Protein AF-A0A143Y8B1-F1 (afdb_monomer_lite)

Structure (mmCIF, N/CA/C/O backbone):
data_AF-A0A143Y8B1-F1
#
_entry.id   AF-A0A143Y8B1-F1
#
loop_
_atom_site.group_PDB
_atom_site.id
_atom_site.type_symbol
_atom_site.label_atom_id
_atom_site.label_alt_id
_atom_site.label_comp_id
_atom_site.label_asym_id
_atom_site.label_entity_id
_atom_site.label_seq_id
_atom_site.pdbx_PDB_ins_code
_atom_site.Cartn_x
_atom_site.Cartn_y
_atom_site.Cartn_z
_atom_site.occupancy
_atom_site.B_iso_or_equiv
_atom_site.auth_seq_id
_atom_site.auth_comp_id
_atom_site.auth_asym_id
_atom_site.auth_atom_id
_atom_site.pdbx_PDB_model_num
ATOM 1 N N . MET A 1 1 ? -22.489 -1.132 32.133 1.00 57.50 1 MET A N 1
ATOM 2 C CA . MET A 1 1 ? -23.820 -0.578 31.832 1.00 57.50 1 MET A CA 1
ATOM 3 C C . MET A 1 1 ? -24.752 -1.753 31.667 1.00 57.50 1 MET A C 1
ATOM 5 O O . MET A 1 1 ? -24.524 -2.558 30.771 1.00 57.50 1 MET A O 1
ATOM 9 N N . ASP A 1 2 ? -25.686 -1.907 32.596 1.00 69.88 2 ASP A N 1
ATOM 10 C CA . ASP A 1 2 ? -26.691 -2.964 32.555 1.00 69.88 2 ASP A CA 1
ATOM 11 C C . ASP A 1 2 ? -27.881 -2.497 31.698 1.00 69.88 2 ASP A C 1
ATOM 13 O O . ASP A 1 2 ? -28.248 -1.325 31.741 1.00 69.88 2 ASP A O 1
ATOM 17 N N . CYS A 1 3 ? -28.417 -3.377 30.854 1.00 75.38 3 CYS A N 1
ATOM 18 C CA . CYS A 1 3 ? -29.534 -3.096 29.941 1.00 75.38 3 CYS A CA 1
ATOM 19 C C . CYS A 1 3 ? -30.791 -3.895 30.310 1.00 75.38 3 CYS A C 1
ATOM 21 O O . CYS A 1 3 ? -31.647 -4.085 29.446 1.00 75.38 3 CYS A O 1
ATOM 23 N N . SER A 1 4 ? -30.876 -4.407 31.538 1.00 76.12 4 SER A N 1
ATOM 24 C CA . SER A 1 4 ? -31.992 -5.240 32.001 1.00 76.12 4 SER A CA 1
ATOM 25 C C . SER A 1 4 ? -33.338 -4.497 31.974 1.00 76.12 4 SER A C 1
ATOM 27 O O . SER A 1 4 ? -34.287 -5.038 31.428 1.00 76.12 4 SER A O 1
ATOM 29 N N . ASP A 1 5 ? -33.386 -3.218 32.373 1.00 77.81 5 ASP A N 1
ATOM 30 C CA . ASP A 1 5 ? -34.640 -2.437 32.459 1.00 77.81 5 ASP A CA 1
ATOM 31 C C . ASP A 1 5 ? -34.738 -1.295 31.426 1.00 77.81 5 ASP A C 1
ATOM 33 O O . ASP A 1 5 ? -35.352 -0.253 31.662 1.00 77.81 5 ASP A O 1
ATOM 37 N N . CYS A 1 6 ? -34.079 -1.430 30.269 1.00 79.00 6 CYS A N 1
ATOM 38 C CA . CYS A 1 6 ? -34.076 -0.369 29.259 1.00 79.00 6 CYS A CA 1
ATOM 39 C C . CYS A 1 6 ? -35.302 -0.474 28.324 1.00 79.00 6 CYS A C 1
ATOM 41 O O . CYS A 1 6 ? -35.371 -1.423 27.541 1.00 79.00 6 CYS A O 1
ATOM 43 N N . PRO A 1 7 ? -36.212 0.522 28.278 1.00 84.88 7 PRO A N 1
ATOM 44 C CA . PRO A 1 7 ? -37.400 0.485 27.410 1.00 84.88 7 PRO A CA 1
ATOM 45 C C . PRO A 1 7 ? -37.069 0.545 25.907 1.00 84.88 7 PRO A C 1
ATOM 47 O O . PRO A 1 7 ? -37.902 0.233 25.066 1.00 84.88 7 PRO A O 1
ATOM 50 N N . LEU A 1 8 ? -35.838 0.924 25.551 1.00 84.81 8 LEU A N 1
ATOM 51 C CA . LEU A 1 8 ? -35.336 0.972 24.172 1.00 84.81 8 LEU A CA 1
ATOM 52 C C . LEU A 1 8 ? -34.555 -0.296 23.777 1.00 84.81 8 LEU A C 1
ATOM 54 O O . LEU A 1 8 ? -33.908 -0.326 22.726 1.00 84.81 8 LEU A O 1
ATOM 58 N N . ARG A 1 9 ? -34.582 -1.355 24.603 1.00 78.19 9 ARG A N 1
ATOM 59 C CA . ARG A 1 9 ? -33.795 -2.579 24.382 1.00 78.19 9 ARG A CA 1
ATOM 60 C C . ARG A 1 9 ? -34.121 -3.256 23.051 1.00 78.19 9 ARG A C 1
ATOM 62 O O . ARG A 1 9 ? -33.185 -3.665 22.362 1.00 78.19 9 ARG A O 1
ATOM 69 N N . GLU A 1 10 ? -35.397 -3.298 22.661 1.00 81.06 10 GLU A N 1
ATOM 70 C CA . GLU A 1 10 ? -35.846 -3.894 21.392 1.00 81.06 10 GLU A CA 1
ATOM 71 C C . GLU A 1 10 ? -35.248 -3.200 20.157 1.00 81.06 10 GLU A C 1
ATOM 73 O O . GLU A 1 10 ? -34.945 -3.852 19.158 1.00 81.06 10 GLU A O 1
ATOM 78 N N . GLN A 1 11 ? -35.011 -1.885 20.232 1.00 83.56 11 GLN A N 1
ATOM 79 C CA . GLN A 1 11 ? -34.405 -1.105 19.145 1.00 83.56 11 GLN A CA 1
ATOM 80 C C . GLN A 1 11 ? -32.869 -1.156 19.175 1.00 83.56 11 GLN A C 1
ATOM 82 O O . GLN A 1 11 ? -32.213 -1.055 18.139 1.00 83.56 11 GLN A O 1
ATOM 87 N N . CYS A 1 12 ? -32.282 -1.315 20.364 1.00 79.50 12 CYS A N 1
ATOM 88 C CA . CYS A 1 12 ? -30.840 -1.243 20.583 1.00 79.50 12 CYS A CA 1
ATOM 89 C C . CYS A 1 12 ? -30.121 -2.583 20.332 1.00 79.50 12 CYS A C 1
ATOM 91 O O . CYS A 1 12 ? -29.010 -2.606 19.792 1.00 79.50 12 CYS A O 1
ATOM 93 N N . THR A 1 13 ? -30.722 -3.724 20.705 1.00 78.00 13 THR A N 1
ATOM 94 C CA . THR A 1 13 ? -30.064 -5.038 20.586 1.00 78.00 13 THR A CA 1
ATOM 95 C C . THR A 1 13 ? -31.029 -6.169 20.229 1.00 78.00 13 THR A C 1
ATOM 97 O O . THR A 1 13 ? -32.133 -6.243 20.744 1.00 78.00 13 THR A O 1
ATOM 100 N N . LYS A 1 14 ? -30.565 -7.125 19.414 1.00 82.25 14 LYS A N 1
ATOM 101 C CA . LYS A 1 14 ? -31.292 -8.374 19.098 1.00 82.25 14 LYS A CA 1
ATOM 102 C C . LYS A 1 14 ? -30.956 -9.538 20.049 1.00 82.25 14 LYS A C 1
ATOM 104 O O . LYS A 1 14 ? -31.259 -10.687 19.744 1.00 82.25 14 LYS A O 1
ATOM 109 N N . ALA A 1 15 ? -30.203 -9.285 21.122 1.00 77.38 15 ALA A N 1
ATOM 110 C CA . ALA A 1 15 ? -29.712 -10.334 22.015 1.00 77.38 15 ALA A CA 1
ATOM 111 C C . ALA A 1 15 ? -30.788 -10.727 23.035 1.00 77.38 15 ALA A C 1
ATOM 113 O O . ALA A 1 15 ? -31.523 -9.864 23.513 1.00 77.38 15 ALA A O 1
ATOM 114 N N . LYS A 1 16 ? -30.846 -12.019 23.393 1.00 75.31 16 LYS A N 1
ATOM 115 C CA . LYS A 1 16 ? -31.767 -12.520 24.425 1.00 75.31 16 LYS A CA 1
ATOM 116 C C . LYS A 1 16 ? -31.593 -11.744 25.736 1.00 75.31 16 LYS A C 1
ATOM 118 O O . LYS A 1 16 ? -30.492 -11.289 26.059 1.00 75.31 16 LYS A O 1
ATOM 123 N N . GLU A 1 17 ? -32.686 -11.591 26.468 1.00 72.69 17 GLU A N 1
ATOM 124 C CA . GLU A 1 17 ? -32.711 -10.984 27.798 1.00 72.69 17 GLU A CA 1
ATOM 125 C C . GLU A 1 17 ? -31.687 -11.668 28.726 1.00 72.69 17 GLU A C 1
ATOM 127 O O . GLU A 1 17 ? -31.454 -12.872 28.619 1.00 72.69 17 GLU A O 1
ATOM 132 N N . GLY A 1 18 ? -30.965 -10.881 29.530 1.00 72.69 18 GLY A N 1
ATOM 133 C CA . GLY A 1 18 ? -29.830 -11.352 30.341 1.00 72.69 18 GLY A CA 1
ATOM 134 C C . GLY A 1 18 ? -28.461 -11.385 29.636 1.00 72.69 18 GLY A C 1
ATOM 135 O O . GLY A 1 18 ? -27.434 -11.391 30.309 1.00 72.69 18 GLY A O 1
ATOM 136 N N . ASN A 1 19 ? -28.398 -11.321 28.298 1.00 74.75 19 ASN A N 1
ATOM 137 C CA . ASN A 1 19 ? -27.128 -11.211 27.566 1.00 74.75 19 ASN A CA 1
ATOM 138 C C . ASN A 1 19 ? -26.846 -9.764 27.149 1.00 74.75 19 ASN A C 1
ATOM 140 O O . ASN A 1 19 ? -27.332 -9.286 26.121 1.00 74.75 19 ASN A O 1
ATOM 144 N N . ASN A 1 20 ? -26.030 -9.066 27.939 1.00 78.62 20 ASN A N 1
ATOM 145 C CA . ASN A 1 20 ? -25.638 -7.686 27.661 1.00 78.62 20 ASN A CA 1
ATOM 146 C C . ASN A 1 20 ? -24.380 -7.633 26.778 1.00 78.62 20 ASN A C 1
ATOM 148 O O . ASN A 1 20 ? -23.373 -8.286 27.051 1.00 78.62 20 ASN A O 1
ATOM 152 N N . ARG A 1 21 ? -24.420 -6.829 25.707 1.00 73.62 21 ARG A N 1
ATOM 153 C CA . ARG A 1 21 ? -23.239 -6.566 24.871 1.00 73.62 21 ARG A CA 1
ATOM 154 C C . ARG A 1 21 ? -22.337 -5.554 25.569 1.00 73.62 21 ARG A C 1
ATOM 156 O O . ARG A 1 21 ? -22.734 -4.412 25.777 1.00 73.62 21 ARG A O 1
ATOM 163 N N . THR A 1 22 ? -21.103 -5.944 25.865 1.00 77.06 22 THR A N 1
ATOM 164 C CA . THR A 1 22 ? -20.114 -5.028 26.442 1.00 77.06 22 THR A CA 1
ATOM 165 C C . THR A 1 22 ? -19.339 -4.330 25.332 1.00 77.06 22 THR A C 1
ATOM 167 O O . THR A 1 22 ? -18.545 -4.955 24.630 1.00 77.06 22 THR A O 1
ATOM 170 N N . ILE A 1 23 ? -19.542 -3.022 25.183 1.00 79.44 23 ILE A N 1
ATOM 171 C CA . ILE A 1 23 ? -18.720 -2.185 24.305 1.00 79.44 23 ILE A CA 1
ATOM 172 C C . ILE A 1 23 ? -17.571 -1.627 25.140 1.00 79.44 23 ILE A C 1
ATOM 174 O O . ILE A 1 23 ? -17.786 -0.954 26.146 1.00 79.44 23 ILE A O 1
ATOM 178 N N . ARG A 1 24 ? -16.338 -1.920 24.729 1.00 82.12 24 ARG A N 1
ATOM 179 C CA . ARG A 1 24 ? -15.134 -1.348 25.337 1.00 82.12 24 ARG A CA 1
ATOM 180 C C . ARG A 1 24 ? -14.695 -0.156 24.500 1.00 82.12 24 ARG A C 1
ATOM 182 O O . ARG A 1 24 ? -14.431 -0.308 23.311 1.00 82.12 24 ARG A O 1
ATOM 189 N N . TYR A 1 25 ? -14.618 1.012 25.123 1.00 87.12 25 TYR A N 1
ATOM 190 C CA . TYR A 1 25 ? -14.196 2.248 24.476 1.00 87.12 25 TYR A CA 1
ATOM 191 C C . TYR A 1 25 ? -12.746 2.566 24.844 1.00 87.12 25 TYR A C 1
ATOM 193 O O . TYR A 1 25 ? -12.368 2.483 26.011 1.00 87.12 25 TYR A O 1
ATOM 201 N N . ASN A 1 26 ? -11.928 2.905 23.848 1.00 93.50 26 ASN A N 1
ATOM 202 C CA . ASN A 1 26 ? -10.558 3.360 24.062 1.00 93.50 26 ASN A CA 1
ATOM 203 C C . ASN A 1 26 ? -10.442 4.814 23.602 1.00 93.50 26 ASN A C 1
ATOM 205 O O . ASN A 1 26 ? -10.313 5.085 22.407 1.00 93.50 26 ASN A O 1
ATOM 209 N N . GLU A 1 27 ? -10.460 5.734 24.564 1.00 93.12 27 GLU A N 1
ATOM 210 C CA . GLU A 1 27 ? -10.375 7.181 24.332 1.00 93.12 27 GLU A CA 1
ATOM 211 C C . GLU A 1 27 ? -9.165 7.575 23.491 1.00 93.12 27 GLU A C 1
ATOM 213 O O . GLU A 1 27 ? -9.292 8.320 22.519 1.00 93.12 27 GLU A O 1
ATOM 218 N N . LYS A 1 28 ? -7.993 7.024 23.818 1.00 94.50 28 LYS A N 1
ATOM 219 C CA . LYS A 1 28 ? -6.743 7.336 23.121 1.00 94.50 28 LYS A CA 1
ATOM 220 C C . LYS A 1 28 ? -6.808 6.934 21.651 1.00 94.50 28 LYS A C 1
ATOM 222 O O . LYS A 1 28 ? -6.314 7.654 20.786 1.00 94.50 28 LYS A O 1
ATOM 227 N N . TRP A 1 29 ? -7.417 5.788 21.362 1.00 91.94 29 TRP A N 1
ATOM 228 C CA . TRP A 1 29 ? -7.539 5.304 19.991 1.00 91.94 29 TRP A CA 1
ATOM 229 C C . TRP A 1 29 ? -8.512 6.153 19.164 1.00 91.94 29 TRP A C 1
ATOM 231 O O . TRP A 1 29 ? -8.240 6.450 18.002 1.00 91.94 29 TRP A O 1
ATOM 241 N N . GLU A 1 30 ? -9.605 6.618 19.767 1.00 93.38 30 GLU A N 1
ATOM 242 C CA . GLU A 1 30 ? -10.541 7.523 19.093 1.00 93.38 30 GLU A CA 1
ATOM 243 C C . GLU A 1 30 ? -9.962 8.920 18.864 1.00 93.38 30 GLU A C 1
ATOM 245 O O . GLU A 1 30 ? -10.161 9.501 17.796 1.00 93.38 30 GLU A O 1
ATOM 250 N N . GLN A 1 31 ? -9.168 9.439 19.803 1.00 94.75 31 GLN A N 1
ATOM 251 C CA . GLN A 1 31 ? -8.409 10.675 19.589 1.00 94.75 31 GLN A CA 1
ATOM 252 C C . GLN A 1 31 ? -7.459 10.542 18.390 1.00 94.75 31 GLN A C 1
ATOM 254 O O . GLN A 1 31 ? -7.435 11.409 17.519 1.00 94.75 31 GLN A O 1
ATOM 259 N N . GLN A 1 32 ? -6.727 9.428 18.290 1.00 94.00 32 GLN A N 1
ATOM 260 C CA . GLN A 1 32 ? -5.833 9.165 17.158 1.00 94.00 32 GLN A CA 1
ATOM 261 C C . GLN A 1 32 ? -6.581 9.087 15.825 1.00 94.00 32 GLN A C 1
ATOM 263 O O . GLN A 1 32 ? -6.126 9.656 14.834 1.00 94.00 32 GLN A O 1
ATOM 268 N N . LYS A 1 33 ? -7.741 8.422 15.787 1.00 92.19 33 LYS A N 1
ATOM 269 C CA . LYS A 1 33 ? -8.575 8.371 14.580 1.00 92.19 33 LYS A CA 1
ATOM 270 C C . LYS A 1 33 ? -9.052 9.746 14.141 1.00 92.19 33 LYS A C 1
ATOM 272 O O . LYS A 1 33 ? -9.017 10.017 12.945 1.00 92.19 33 LYS A O 1
ATOM 277 N N . LYS A 1 34 ? -9.494 10.591 15.079 1.00 92.69 34 LYS A N 1
ATOM 278 C CA . LYS A 1 34 ? -9.918 11.966 14.776 1.00 92.69 34 LYS A CA 1
ATOM 279 C C . LYS A 1 34 ? -8.774 12.752 14.146 1.00 92.69 34 LYS A C 1
ATOM 281 O O . LYS A 1 34 ? -8.933 13.226 13.032 1.00 92.69 34 LYS A O 1
ATOM 286 N N . ILE A 1 35 ? -7.592 12.729 14.766 1.00 91.62 35 ILE A N 1
ATOM 287 C CA . ILE A 1 35 ? -6.389 13.387 14.231 1.00 91.62 35 ILE A CA 1
ATOM 288 C C . ILE A 1 35 ? -6.072 12.905 12.808 1.00 91.62 35 ILE A C 1
ATOM 290 O O . ILE A 1 35 ? -5.810 13.716 11.925 1.00 91.62 35 ILE A O 1
ATOM 294 N N . ILE A 1 36 ? -6.104 11.590 12.559 1.00 89.19 36 ILE A N 1
ATOM 295 C CA . ILE A 1 36 ? -5.842 11.034 11.221 1.00 89.19 36 ILE A CA 1
ATOM 296 C C . ILE A 1 36 ? -6.916 11.468 10.221 1.00 89.19 36 ILE A C 1
ATOM 298 O O . ILE A 1 36 ? -6.587 11.769 9.078 1.00 89.19 36 ILE A O 1
ATOM 302 N N . LYS A 1 37 ? -8.188 11.491 10.629 1.00 90.75 37 LYS A N 1
ATOM 303 C CA . LYS A 1 37 ? -9.306 11.909 9.779 1.00 90.75 37 LYS A CA 1
ATOM 304 C C . LYS A 1 37 ? -9.189 13.383 9.400 1.00 90.75 37 LYS A C 1
ATOM 306 O O . LYS A 1 37 ? -9.331 13.699 8.224 1.00 90.75 37 LYS A O 1
ATOM 311 N N . ASP A 1 38 ? -8.863 14.238 10.363 1.00 90.50 38 ASP A N 1
ATOM 312 C CA . ASP A 1 38 ? -8.647 15.668 10.145 1.00 90.50 38 ASP A CA 1
ATOM 313 C C . ASP A 1 38 ? -7.460 15.878 9.193 1.00 90.50 38 ASP A C 1
ATOM 315 O O . ASP A 1 38 ? -7.567 16.592 8.197 1.00 90.50 38 ASP A O 1
ATOM 319 N N . LEU A 1 39 ? -6.362 15.146 9.408 1.00 87.56 39 LEU A N 1
ATOM 320 C CA . LEU A 1 39 ? -5.192 15.182 8.533 1.00 87.56 39 LEU A CA 1
ATOM 321 C C . LEU A 1 39 ? -5.489 14.672 7.111 1.00 87.56 39 LEU A C 1
ATOM 323 O O . LEU A 1 39 ? -4.944 15.201 6.151 1.00 87.56 39 LEU A O 1
ATOM 327 N N . LEU A 1 40 ? -6.337 13.652 6.945 1.00 85.19 40 LEU A N 1
ATOM 328 C CA . LEU A 1 40 ? -6.755 13.167 5.621 1.00 85.19 40 LEU A CA 1
ATOM 329 C C . LEU A 1 40 ? -7.746 14.106 4.926 1.00 85.19 40 LEU A C 1
ATOM 331 O O . LEU A 1 40 ? -7.845 14.063 3.701 1.00 85.19 40 LEU A O 1
ATOM 335 N N . SER A 1 41 ? -8.498 14.892 5.698 1.00 84.81 41 SER A N 1
ATOM 336 C CA . SER A 1 41 ? -9.485 15.840 5.175 1.00 84.81 41 SER A CA 1
ATOM 337 C C . SER A 1 41 ? -8.856 17.111 4.603 1.00 84.81 41 SER A C 1
ATOM 339 O O . SER A 1 41 ? -9.463 17.760 3.758 1.00 84.81 41 SER A O 1
ATOM 341 N N . ASP A 1 42 ? -7.627 17.433 5.016 1.00 91.06 42 ASP A N 1
ATOM 342 C CA . ASP A 1 42 ? -6.829 18.500 4.420 1.00 91.06 42 ASP A CA 1
ATOM 343 C C . ASP A 1 42 ? -6.507 18.191 2.945 1.00 91.06 42 ASP A C 1
ATOM 345 O O . ASP A 1 42 ? -5.995 17.119 2.613 1.00 91.06 42 ASP A O 1
ATOM 349 N N . GLU A 1 43 ? -6.769 19.144 2.049 1.00 84.06 43 GLU A N 1
ATOM 350 C CA . GLU A 1 43 ? -6.690 18.967 0.592 1.00 84.06 43 GLU A CA 1
ATOM 351 C C . GLU A 1 43 ? -5.282 18.554 0.131 1.00 84.06 43 GLU A C 1
ATOM 353 O O . GLU A 1 43 ? -5.110 17.644 -0.689 1.00 84.06 43 GLU A O 1
ATOM 358 N N . LYS A 1 44 ? -4.244 19.166 0.716 1.00 83.38 44 LYS A N 1
ATOM 359 C CA . LYS A 1 44 ? -2.842 18.867 0.384 1.00 83.38 44 LYS A CA 1
ATOM 360 C C . LYS A 1 44 ? -2.465 17.455 0.812 1.00 83.38 44 LYS A C 1
ATOM 362 O O . LYS A 1 44 ? -1.852 16.701 0.047 1.00 83.38 44 LYS A O 1
ATOM 367 N N . THR A 1 45 ? -2.826 17.088 2.035 1.00 82.00 45 THR A N 1
ATOM 368 C CA . THR A 1 45 ? -2.457 15.797 2.614 1.00 82.00 45 THR A CA 1
ATOM 369 C C . THR A 1 45 ? -3.276 14.650 2.017 1.00 82.00 45 THR A C 1
ATOM 371 O O . THR A 1 45 ? -2.710 13.602 1.686 1.00 82.00 45 THR A O 1
ATOM 374 N N . GLY A 1 46 ? -4.566 14.874 1.763 1.00 83.94 46 GLY A N 1
ATOM 375 C CA . GLY A 1 46 ? -5.459 13.965 1.050 1.00 83.94 46 GLY A CA 1
ATOM 376 C C . GLY A 1 46 ? -4.988 13.678 -0.377 1.00 83.94 46 GLY A C 1
ATOM 377 O O . GLY A 1 46 ? -4.898 12.513 -0.769 1.00 83.94 46 GLY A O 1
ATOM 378 N N . ALA A 1 47 ? -4.567 14.700 -1.132 1.00 84.62 47 ALA A N 1
ATOM 379 C CA . ALA A 1 47 ? -4.014 14.513 -2.477 1.00 84.62 47 ALA A CA 1
ATOM 380 C C . ALA A 1 47 ? -2.718 13.681 -2.470 1.00 84.62 47 ALA A C 1
ATOM 382 O O . ALA A 1 47 ? -2.520 12.800 -3.313 1.00 84.62 47 ALA A O 1
ATOM 383 N N . ILE A 1 48 ? -1.828 13.915 -1.499 1.00 83.31 48 ILE A N 1
ATOM 384 C CA . ILE A 1 48 ? -0.607 13.114 -1.327 1.00 83.31 48 ILE A CA 1
ATOM 385 C C . ILE A 1 48 ? -0.949 11.662 -0.976 1.00 83.31 48 ILE A C 1
ATOM 387 O O . ILE A 1 48 ? -0.306 10.743 -1.489 1.00 83.31 48 ILE A O 1
ATOM 391 N N . TYR A 1 49 ? -1.931 11.450 -0.101 1.00 80.69 49 TYR A N 1
ATOM 392 C CA . TYR A 1 49 ? -2.388 10.121 0.287 1.00 80.69 49 TYR A CA 1
ATOM 393 C C . TYR A 1 49 ? -3.018 9.371 -0.896 1.00 80.69 49 TYR A C 1
ATOM 395 O O . TYR A 1 49 ? -2.651 8.225 -1.152 1.00 80.69 49 TYR A O 1
ATOM 403 N N . GLY A 1 50 ? -3.855 10.041 -1.693 1.00 82.62 50 GLY A N 1
ATOM 404 C CA . GLY A 1 50 ? -4.435 9.488 -2.919 1.00 82.62 50 GLY A CA 1
ATOM 405 C C . GLY A 1 50 ? -3.374 9.023 -3.920 1.00 82.62 50 GLY A C 1
ATOM 406 O O . GLY A 1 50 ? -3.448 7.901 -4.415 1.00 82.62 50 GLY A O 1
ATOM 407 N N . LYS A 1 51 ? -2.319 9.822 -4.139 1.00 81.44 51 LYS A N 1
ATOM 408 C CA . LYS A 1 51 ? -1.180 9.418 -4.987 1.00 81.44 51 LYS A CA 1
ATOM 409 C C . LYS A 1 51 ? -0.464 8.174 -4.450 1.00 81.44 51 LYS A C 1
ATOM 411 O O . LYS A 1 51 ? -0.162 7.264 -5.212 1.00 81.44 51 LYS A O 1
ATOM 416 N N . ARG A 1 52 ? -0.243 8.073 -3.130 1.00 77.94 52 ARG A N 1
ATOM 417 C CA . ARG A 1 52 ? 0.378 6.874 -2.519 1.00 77.94 52 ARG A CA 1
ATOM 418 C C . ARG A 1 52 ? -0.442 5.613 -2.767 1.00 77.94 52 ARG A C 1
ATOM 420 O O . ARG A 1 52 ? 0.146 4.560 -2.998 1.00 77.94 52 ARG A O 1
ATOM 427 N N . LYS A 1 53 ? -1.768 5.728 -2.724 1.00 77.44 53 LYS A N 1
ATOM 428 C CA . LYS A 1 53 ? -2.679 4.608 -2.965 1.00 77.44 53 LYS A CA 1
ATOM 429 C C . LYS A 1 53 ? -2.501 4.012 -4.363 1.00 77.44 53 LYS A C 1
ATOM 431 O O . LYS A 1 53 ? -2.604 2.808 -4.544 1.00 77.44 53 LYS A O 1
ATOM 436 N N . ILE A 1 54 ? -2.198 4.861 -5.342 1.00 77.94 54 ILE A N 1
ATOM 437 C CA . ILE A 1 54 ? -2.009 4.461 -6.738 1.00 77.94 54 ILE A CA 1
ATOM 438 C C . ILE A 1 54 ? -0.573 3.980 -6.983 1.00 77.94 54 ILE A C 1
ATOM 440 O O . ILE A 1 54 ? -0.371 2.982 -7.665 1.00 77.94 54 ILE A O 1
ATOM 444 N N . ASP A 1 55 ? 0.426 4.648 -6.407 1.00 75.69 55 ASP A N 1
ATOM 445 C CA . ASP A 1 55 ? 1.827 4.370 -6.741 1.00 75.69 55 ASP A CA 1
ATOM 446 C C . ASP A 1 55 ? 2.454 3.287 -5.853 1.00 75.69 55 ASP A C 1
ATOM 448 O O . ASP A 1 55 ? 3.167 2.399 -6.320 1.00 75.69 55 ASP A O 1
ATOM 452 N N . VAL A 1 56 ? 2.234 3.384 -4.541 1.00 78.12 56 VAL A N 1
ATOM 453 C CA . VAL A 1 56 ? 2.976 2.617 -3.533 1.00 78.12 56 VAL A CA 1
ATOM 454 C C . VAL A 1 56 ? 2.285 1.287 -3.255 1.00 78.12 56 VAL A C 1
ATOM 456 O O . VAL A 1 56 ? 2.934 0.242 -3.282 1.00 78.12 56 VAL A O 1
ATOM 459 N N . GLU A 1 57 ? 0.973 1.302 -3.013 1.00 78.50 57 GLU A N 1
ATOM 460 C CA . GLU A 1 57 ? 0.235 0.091 -2.628 1.00 78.50 57 GLU A CA 1
ATOM 461 C C . GLU A 1 57 ? 0.314 -1.031 -3.677 1.00 78.50 57 GLU A C 1
ATOM 463 O O . GLU A 1 57 ? 0.614 -2.164 -3.285 1.00 78.50 57 GLU A O 1
ATOM 468 N N . PRO A 1 58 ? 0.159 -0.776 -4.995 1.00 80.94 58 PRO A N 1
ATOM 469 C CA . PRO A 1 58 ? 0.210 -1.850 -5.986 1.00 80.94 58 PRO A CA 1
ATOM 470 C C . PRO A 1 58 ? 1.589 -2.500 -6.084 1.00 80.94 58 PRO A C 1
ATOM 472 O O . PRO A 1 58 ? 1.693 -3.711 -6.269 1.00 80.94 58 PRO A O 1
ATOM 475 N N . VAL A 1 59 ? 2.660 -1.721 -5.914 1.00 79.00 59 VAL A N 1
ATOM 476 C CA . VAL A 1 59 ? 4.036 -2.230 -5.958 1.00 79.00 59 VAL A CA 1
ATOM 477 C C . VAL A 1 59 ? 4.314 -3.144 -4.771 1.00 79.00 59 VAL A C 1
ATOM 479 O O . VAL A 1 59 ? 4.835 -4.243 -4.954 1.00 79.00 59 VAL A O 1
ATOM 482 N N . PHE A 1 60 ? 3.936 -2.731 -3.560 1.00 80.06 60 PHE A N 1
ATOM 483 C CA . PHE A 1 60 ? 4.109 -3.566 -2.370 1.00 80.06 60 PHE A CA 1
ATOM 484 C C . PHE A 1 60 ? 3.196 -4.796 -2.389 1.00 80.06 60 PHE A C 1
ATOM 486 O O . PHE A 1 60 ? 3.642 -5.888 -2.034 1.00 80.06 60 PHE A O 1
ATOM 493 N N . GLY A 1 61 ? 1.960 -4.660 -2.878 1.00 83.69 61 GLY A N 1
ATOM 494 C CA . GLY A 1 61 ? 1.064 -5.793 -3.114 1.00 83.69 61 GLY A CA 1
ATOM 495 C C . GLY A 1 61 ? 1.670 -6.801 -4.091 1.00 83.69 61 GLY A C 1
ATOM 496 O O . GLY A 1 61 ? 1.689 -8.001 -3.816 1.00 83.69 61 GLY A O 1
ATOM 497 N N . PHE A 1 62 ? 2.259 -6.315 -5.187 1.00 80.88 62 PHE A N 1
ATOM 498 C CA . PHE A 1 62 ? 2.930 -7.158 -6.170 1.00 80.88 62 PHE A CA 1
ATOM 499 C C . PHE A 1 62 ? 4.150 -7.872 -5.581 1.00 80.88 62 PHE A C 1
ATOM 501 O O . PHE A 1 62 ? 4.296 -9.078 -5.777 1.00 80.88 62 PHE A O 1
ATOM 508 N N . LEU A 1 63 ? 5.010 -7.156 -4.849 1.00 83.75 63 LEU A N 1
ATOM 509 C CA . LEU A 1 63 ? 6.184 -7.728 -4.181 1.00 83.75 63 LEU A CA 1
ATOM 510 C C . LEU A 1 63 ? 5.787 -8.833 -3.195 1.00 83.75 63 LEU A C 1
ATOM 512 O O . LEU A 1 63 ? 6.387 -9.909 -3.197 1.00 83.75 63 LEU A O 1
ATOM 516 N N . LYS A 1 64 ? 4.737 -8.604 -2.403 1.00 83.50 64 LYS A N 1
ATOM 517 C CA . LYS A 1 64 ? 4.225 -9.590 -1.449 1.00 83.50 64 LYS A CA 1
ATOM 518 C C . LYS A 1 64 ? 3.640 -10.814 -2.154 1.00 83.50 64 LYS A C 1
ATOM 520 O O . LYS A 1 64 ? 3.946 -11.930 -1.756 1.00 83.50 64 LYS A O 1
ATOM 525 N N . ALA A 1 65 ? 2.850 -10.622 -3.209 1.00 84.00 65 ALA A N 1
ATOM 526 C CA . ALA A 1 65 ? 2.210 -11.722 -3.930 1.00 84.00 65 ALA A CA 1
ATOM 527 C C . ALA A 1 65 ? 3.196 -12.553 -4.770 1.00 84.00 65 ALA A C 1
ATOM 529 O O . ALA A 1 65 ? 3.073 -13.769 -4.842 1.00 84.00 65 ALA A O 1
ATOM 530 N N . ASN A 1 66 ? 4.181 -11.912 -5.407 1.00 79.88 66 ASN A N 1
ATOM 531 C CA . ASN A 1 66 ? 5.070 -12.584 -6.360 1.00 79.88 66 ASN A CA 1
ATOM 532 C C . ASN A 1 66 ? 6.355 -13.106 -5.722 1.00 79.88 66 ASN A C 1
ATOM 534 O O . ASN A 1 66 ? 6.862 -14.150 -6.134 1.00 79.88 66 ASN A O 1
ATOM 538 N N . LEU A 1 67 ? 6.921 -12.359 -4.775 1.00 78.12 67 LEU A N 1
ATOM 539 C CA . LEU A 1 67 ? 8.211 -12.676 -4.160 1.00 78.12 67 LEU A CA 1
ATOM 540 C C . LEU A 1 67 ? 8.079 -13.091 -2.694 1.00 78.12 67 LEU A C 1
ATOM 542 O O . LEU A 1 67 ? 9.099 -13.327 -2.055 1.00 78.12 67 LEU A O 1
ATOM 546 N N . TYR A 1 68 ? 6.856 -13.152 -2.149 1.00 83.50 68 TYR A N 1
ATOM 547 C CA . TYR A 1 68 ? 6.615 -13.384 -0.718 1.00 83.50 68 TYR A CA 1
ATOM 548 C C . TYR A 1 68 ? 7.418 -12.416 0.166 1.00 83.50 68 TYR A C 1
ATOM 550 O O . TYR A 1 68 ? 7.813 -12.731 1.292 1.00 83.50 68 TYR A O 1
ATOM 558 N N . PHE A 1 69 ? 7.659 -11.209 -0.356 1.00 81.62 69 PHE A N 1
ATOM 559 C CA . PHE A 1 69 ? 8.487 -10.201 0.282 1.00 81.62 69 PHE A CA 1
ATOM 560 C C . PHE A 1 69 ? 7.714 -9.554 1.433 1.00 81.62 69 PHE A C 1
ATOM 562 O O . PHE A 1 69 ? 6.935 -8.621 1.242 1.00 81.62 69 PHE A O 1
ATOM 569 N N . THR A 1 70 ? 7.876 -10.114 2.630 1.00 79.62 70 THR A N 1
ATOM 570 C CA . THR A 1 70 ? 7.161 -9.687 3.844 1.00 79.62 70 THR A CA 1
ATOM 571 C C . THR A 1 70 ? 8.030 -8.868 4.786 1.00 79.62 70 THR A C 1
ATOM 573 O O . THR A 1 70 ? 7.509 -8.050 5.539 1.00 79.62 70 THR A O 1
ATOM 576 N N . ARG A 1 71 ? 9.352 -9.067 4.753 1.00 83.88 71 ARG A N 1
ATOM 577 C CA . ARG A 1 71 ? 10.300 -8.409 5.654 1.00 83.88 71 ARG A CA 1
ATOM 578 C C . ARG A 1 71 ? 11.638 -8.171 4.967 1.00 83.88 71 ARG A C 1
ATOM 580 O O . ARG A 1 71 ? 12.103 -9.023 4.216 1.00 83.88 71 ARG A O 1
ATOM 587 N N . PHE A 1 72 ? 12.278 -7.054 5.298 1.00 84.62 72 PHE A N 1
ATOM 588 C CA . PHE A 1 72 ? 13.676 -6.821 4.949 1.00 84.62 72 PHE A CA 1
ATOM 589 C C . PHE A 1 72 ? 14.573 -7.676 5.844 1.00 84.62 72 PHE A C 1
ATOM 591 O O . PHE A 1 72 ? 14.417 -7.681 7.067 1.00 84.62 72 PHE A O 1
ATOM 598 N N . CYS A 1 73 ? 15.528 -8.382 5.244 1.00 82.25 73 CYS A N 1
ATOM 599 C CA . CYS A 1 73 ? 16.495 -9.193 5.992 1.00 82.25 73 CYS A CA 1
ATOM 600 C C . CYS A 1 73 ? 17.654 -8.353 6.550 1.00 82.25 73 CYS A C 1
ATOM 602 O O . CYS A 1 73 ? 18.383 -8.795 7.436 1.00 82.25 73 CYS A O 1
ATOM 604 N N . VAL A 1 74 ? 17.817 -7.127 6.051 1.00 89.00 74 VAL A N 1
ATOM 605 C CA . VAL A 1 74 ? 18.929 -6.234 6.377 1.00 89.00 74 VAL A CA 1
ATOM 606 C C . VAL A 1 74 ? 18.469 -5.007 7.160 1.00 89.00 74 VAL A C 1
ATOM 608 O O . VAL A 1 74 ? 17.351 -4.519 7.011 1.00 89.00 74 VAL A O 1
ATOM 611 N N . ARG A 1 75 ? 19.367 -4.483 7.999 1.00 88.31 75 ARG A N 1
ATOM 612 C CA . ARG A 1 75 ? 19.173 -3.231 8.742 1.00 88.31 75 ARG A CA 1
ATOM 613 C C . ARG A 1 75 ? 20.062 -2.134 8.158 1.00 88.31 75 ARG A C 1
ATOM 615 O O . ARG A 1 75 ? 21.177 -2.407 7.721 1.00 88.31 75 ARG A O 1
ATOM 622 N N . GLY A 1 76 ? 19.581 -0.894 8.199 1.00 90.62 76 GLY A N 1
ATOM 623 C CA . GLY A 1 76 ? 20.281 0.278 7.663 1.00 90.62 76 GLY A CA 1
ATOM 624 C C . GLY A 1 76 ? 19.745 0.704 6.295 1.00 90.62 76 GLY A C 1
ATOM 625 O O . GLY A 1 76 ? 19.467 -0.129 5.435 1.00 90.62 76 GLY A O 1
ATOM 626 N N . LYS A 1 77 ? 19.585 2.020 6.107 1.00 88.25 77 LYS A N 1
ATOM 627 C CA . LYS A 1 77 ? 18.878 2.609 4.953 1.00 88.25 77 LYS A CA 1
ATOM 628 C C . LYS A 1 77 ? 19.466 2.177 3.609 1.00 88.25 77 LYS A C 1
ATOM 630 O O . LYS A 1 77 ? 18.721 1.819 2.705 1.00 88.25 77 LYS A O 1
ATOM 635 N N . GLU A 1 78 ? 20.789 2.176 3.496 1.00 91.06 78 GLU A N 1
ATOM 636 C CA . GLU A 1 78 ? 21.495 1.793 2.271 1.00 91.06 78 GLU A CA 1
ATOM 637 C C . GLU A 1 78 ? 21.311 0.308 1.930 1.00 91.06 78 GLU A C 1
ATOM 639 O O . GLU A 1 78 ? 20.992 -0.044 0.799 1.00 91.06 78 GLU A O 1
ATOM 644 N N . LYS A 1 79 ? 21.418 -0.576 2.925 1.00 88.31 79 LYS A N 1
ATOM 645 C CA . LYS A 1 79 ? 21.255 -2.019 2.709 1.00 88.31 79 LYS A CA 1
ATOM 646 C C . LYS A 1 79 ? 19.822 -2.362 2.308 1.00 88.31 79 LYS A C 1
ATOM 648 O O . LYS A 1 79 ? 19.618 -3.099 1.350 1.00 88.31 79 LYS A O 1
ATOM 653 N N . VAL A 1 80 ? 18.837 -1.774 2.993 1.00 89.00 80 VAL A N 1
ATOM 654 C CA . VAL A 1 80 ? 17.405 -1.921 2.666 1.00 89.00 80 VAL A CA 1
ATOM 655 C C . VAL A 1 80 ? 17.118 -1.449 1.240 1.00 89.00 80 VAL A C 1
ATOM 657 O O . VAL A 1 80 ? 16.336 -2.067 0.520 1.00 89.00 80 VAL A O 1
ATOM 660 N N . ARG A 1 81 ? 17.779 -0.371 0.805 1.00 87.19 81 ARG A N 1
ATOM 661 C CA . ARG A 1 81 ? 17.658 0.154 -0.554 1.00 87.19 81 ARG A CA 1
ATOM 662 C C . ARG A 1 81 ? 18.160 -0.839 -1.603 1.00 87.19 81 ARG A C 1
ATOM 664 O O . ARG A 1 81 ? 17.495 -0.999 -2.625 1.00 87.19 81 ARG A O 1
ATOM 671 N N . ASN A 1 82 ? 19.289 -1.498 -1.352 1.00 89.44 82 ASN A N 1
ATOM 672 C CA . ASN A 1 82 ? 19.832 -2.509 -2.261 1.00 89.44 82 ASN A CA 1
ATOM 673 C C . ASN A 1 82 ? 18.934 -3.753 -2.309 1.00 89.44 82 ASN A C 1
ATOM 675 O O . ASN A 1 82 ? 18.600 -4.213 -3.397 1.00 89.44 82 ASN A O 1
ATOM 679 N N . ASP A 1 83 ? 18.472 -4.230 -1.149 1.00 88.56 83 ASP A N 1
ATOM 680 C CA . ASP A 1 83 ? 17.557 -5.376 -1.022 1.00 88.56 83 ASP A CA 1
ATOM 681 C C . ASP A 1 83 ? 16.253 -5.151 -1.811 1.00 88.56 83 ASP A C 1
ATOM 683 O O . ASP A 1 83 ? 15.845 -5.966 -2.641 1.00 88.56 83 ASP A O 1
ATOM 687 N N . LEU A 1 84 ? 15.654 -3.964 -1.665 1.00 87.62 84 LEU A N 1
ATOM 688 C CA . LEU A 1 84 ? 14.488 -3.572 -2.454 1.00 87.62 84 LEU A CA 1
ATOM 689 C C . LEU A 1 84 ? 14.800 -3.471 -3.955 1.00 87.62 84 LEU A C 1
ATOM 691 O O . LEU A 1 84 ? 13.974 -3.850 -4.785 1.00 87.62 84 LEU A O 1
ATOM 695 N N . GLY A 1 85 ? 15.980 -2.960 -4.312 1.00 87.75 85 GLY A N 1
ATOM 696 C CA . GLY A 1 85 ? 16.441 -2.889 -5.698 1.00 87.75 85 GLY A CA 1
ATOM 697 C C . GLY A 1 85 ? 16.486 -4.266 -6.360 1.00 87.75 85 GLY A C 1
ATOM 698 O O . GLY A 1 85 ? 15.973 -4.424 -7.468 1.00 87.75 85 GLY A O 1
ATOM 699 N N . PHE A 1 86 ? 17.014 -5.275 -5.661 1.00 89.19 86 PHE A N 1
ATOM 700 C CA . PHE A 1 86 ? 17.023 -6.659 -6.138 1.00 89.19 86 PHE A CA 1
ATOM 701 C C . PHE A 1 86 ? 15.615 -7.233 -6.284 1.00 89.19 86 PHE A C 1
ATOM 703 O O . PHE A 1 86 ? 15.308 -7.835 -7.314 1.00 89.19 86 PHE A O 1
ATOM 710 N N . ALA A 1 87 ? 14.736 -7.001 -5.307 1.00 86.19 87 ALA A N 1
ATOM 711 C CA . ALA A 1 87 ? 13.352 -7.458 -5.382 1.00 86.19 87 ALA A CA 1
ATOM 712 C C . ALA A 1 87 ? 12.633 -6.868 -6.611 1.00 86.19 87 ALA A C 1
ATOM 714 O O . ALA A 1 87 ? 12.023 -7.592 -7.397 1.00 86.19 87 ALA A O 1
ATOM 715 N N . LEU A 1 88 ? 12.773 -5.562 -6.848 1.00 86.00 88 LEU A N 1
ATOM 716 C CA . LEU A 1 88 ? 12.201 -4.898 -8.022 1.00 86.00 88 LEU A CA 1
ATOM 717 C C . LEU A 1 88 ? 12.824 -5.389 -9.339 1.00 86.00 88 LEU A C 1
ATOM 719 O O . LEU A 1 88 ? 12.113 -5.545 -10.331 1.00 86.00 88 LEU A O 1
ATOM 723 N N . MET A 1 89 ? 14.127 -5.680 -9.355 1.00 88.31 89 MET A N 1
ATOM 724 C CA . MET A 1 89 ? 14.799 -6.251 -10.524 1.00 88.31 89 MET A CA 1
ATOM 725 C C . MET A 1 89 ? 14.241 -7.635 -10.872 1.00 88.31 89 MET A C 1
ATOM 727 O O . MET A 1 89 ? 13.902 -7.887 -12.027 1.00 88.31 89 MET A O 1
ATOM 731 N N . ALA A 1 90 ? 14.066 -8.506 -9.874 1.00 87.38 90 ALA A N 1
ATOM 732 C CA . ALA A 1 90 ? 13.482 -9.832 -10.063 1.00 87.38 90 ALA A CA 1
ATOM 733 C C . ALA A 1 90 ? 12.052 -9.750 -10.627 1.00 87.38 90 ALA A C 1
ATOM 735 O O . ALA A 1 90 ? 11.687 -10.501 -11.535 1.00 87.38 90 ALA A O 1
ATOM 736 N N . VAL A 1 91 ? 11.252 -8.792 -10.147 1.00 83.19 91 VAL A N 1
ATOM 737 C CA . VAL A 1 91 ? 9.924 -8.493 -10.707 1.00 83.19 91 VAL A CA 1
ATOM 738 C C . VAL A 1 91 ? 10.015 -8.070 -12.174 1.00 83.19 91 VAL A C 1
ATOM 740 O O . VAL A 1 91 ? 9.270 -8.581 -13.012 1.00 83.19 91 VAL A O 1
ATOM 743 N N . ASN A 1 92 ? 10.927 -7.155 -12.500 1.00 85.25 92 ASN A N 1
ATOM 744 C CA . ASN A 1 92 ? 11.103 -6.668 -13.865 1.00 85.25 92 ASN A CA 1
ATOM 745 C C . ASN A 1 92 ? 11.556 -7.788 -14.821 1.00 85.25 92 ASN A C 1
ATOM 747 O O . ASN A 1 92 ? 11.026 -7.883 -15.926 1.00 85.25 92 ASN A O 1
ATOM 751 N N . MET A 1 93 ? 12.445 -8.688 -14.388 1.00 86.50 93 MET A N 1
ATOM 752 C CA . MET A 1 93 ? 12.859 -9.863 -15.170 1.00 86.50 93 MET A CA 1
ATOM 753 C C . MET A 1 93 ? 11.696 -10.831 -15.438 1.00 86.50 93 MET A C 1
ATOM 755 O O . MET A 1 93 ? 11.532 -11.313 -16.561 1.00 86.50 93 MET A O 1
ATOM 759 N N . ARG A 1 94 ? 10.829 -11.082 -14.446 1.00 83.06 94 ARG A N 1
ATOM 760 C CA . ARG A 1 94 ? 9.607 -11.886 -14.648 1.00 83.06 94 ARG A CA 1
ATOM 761 C C . ARG A 1 94 ? 8.650 -11.245 -15.654 1.00 83.06 94 ARG A C 1
ATOM 763 O O . ARG A 1 94 ? 8.090 -11.936 -16.498 1.00 83.06 94 ARG A O 1
ATOM 770 N N . LYS A 1 95 ? 8.492 -9.919 -15.612 1.00 80.50 95 LYS A N 1
ATOM 771 C CA . LYS A 1 95 ? 7.692 -9.191 -16.610 1.00 80.50 95 LYS A CA 1
ATOM 772 C C . LYS A 1 95 ? 8.302 -9.285 -18.006 1.00 80.50 95 LYS A C 1
ATOM 774 O O . LYS A 1 95 ? 7.569 -9.501 -18.966 1.00 80.50 95 LYS A O 1
ATOM 779 N N . TYR A 1 96 ? 9.622 -9.143 -18.120 1.00 85.12 96 TYR A N 1
ATOM 780 C CA . TYR A 1 96 ? 10.327 -9.256 -19.396 1.00 85.12 96 TYR A CA 1
ATOM 781 C C . TYR A 1 96 ? 10.125 -10.641 -20.016 1.00 85.12 96 TYR A C 1
ATOM 783 O O . TYR A 1 96 ? 9.630 -10.747 -21.130 1.00 85.12 96 TYR A O 1
ATOM 791 N N . THR A 1 97 ? 10.393 -11.706 -19.259 1.00 85.31 97 THR A N 1
ATOM 792 C CA . THR A 1 97 ? 10.214 -13.091 -19.733 1.00 85.31 97 THR A CA 1
ATOM 793 C C . THR A 1 97 ? 8.772 -13.404 -20.138 1.00 85.31 97 THR A C 1
ATOM 795 O O . THR A 1 97 ? 8.557 -14.051 -21.160 1.00 85.31 97 THR A O 1
ATOM 798 N N . ALA A 1 98 ? 7.776 -12.903 -19.401 1.00 82.44 98 ALA A N 1
ATOM 799 C CA . ALA A 1 98 ? 6.372 -13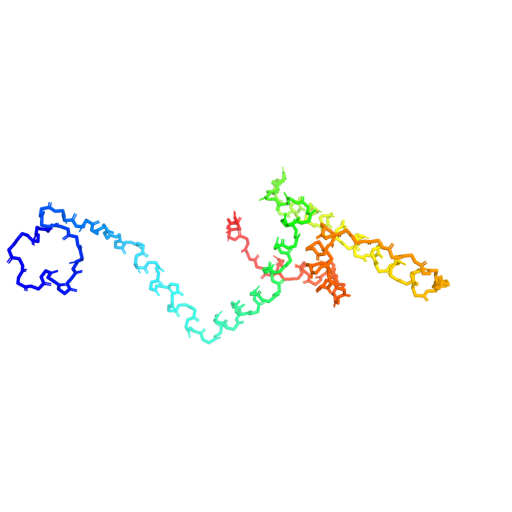.047 -19.779 1.00 82.44 98 ALA A CA 1
ATOM 800 C C . ALA A 1 98 ? 6.031 -12.303 -21.083 1.00 82.44 98 ALA A C 1
ATOM 802 O O . ALA A 1 98 ? 5.335 -12.854 -21.932 1.00 82.44 98 ALA A O 1
ATOM 803 N N . ARG A 1 99 ? 6.541 -11.077 -21.272 1.00 83.12 99 ARG A N 1
ATOM 804 C CA . ARG A 1 99 ? 6.357 -10.306 -22.515 1.00 83.12 99 ARG A CA 1
ATOM 805 C C . ARG A 1 99 ? 7.010 -10.999 -23.705 1.00 83.12 99 ARG A C 1
ATOM 807 O O . ARG A 1 99 ? 6.357 -11.167 -24.726 1.00 83.12 99 ARG A O 1
ATOM 814 N N . GLU A 1 100 ? 8.242 -11.468 -23.544 1.00 83.38 100 GLU A N 1
ATOM 815 C CA . GLU A 1 100 ? 8.942 -12.253 -24.564 1.00 83.38 100 GLU A CA 1
ATOM 816 C C . GLU A 1 100 ? 8.163 -13.524 -24.933 1.00 83.38 100 GLU A C 1
ATOM 818 O O . GLU A 1 100 ? 8.026 -13.854 -26.108 1.00 83.38 100 GLU A O 1
ATOM 823 N N . ALA A 1 101 ? 7.586 -14.225 -23.951 1.00 81.62 101 ALA A N 1
ATOM 824 C CA . ALA A 1 101 ? 6.754 -15.399 -24.210 1.00 81.62 101 ALA A CA 1
ATOM 825 C C . ALA A 1 101 ? 5.463 -15.060 -24.979 1.00 81.62 101 ALA A C 1
ATOM 827 O O . ALA A 1 101 ? 5.037 -15.853 -25.818 1.00 81.62 101 ALA A O 1
ATOM 828 N N . LEU A 1 102 ? 4.847 -13.900 -24.724 1.00 81.56 102 LEU A N 1
ATOM 829 C CA . LEU A 1 102 ? 3.684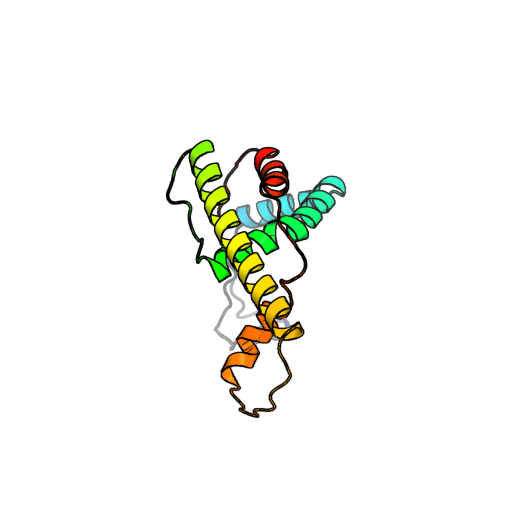 -13.423 -25.482 1.00 81.56 102 LEU A CA 1
ATOM 830 C C . LEU A 1 102 ? 4.058 -13.071 -26.927 1.00 81.56 102 LEU A C 1
ATOM 832 O O . LEU A 1 102 ? 3.412 -13.563 -27.848 1.00 81.56 102 LEU A O 1
ATOM 836 N N . LEU A 1 103 ? 5.149 -12.329 -27.132 1.00 81.06 103 LEU A N 1
ATOM 837 C CA . LEU A 1 103 ? 5.660 -11.995 -28.469 1.00 81.06 103 LEU A CA 1
ATOM 838 C C . LEU A 1 103 ? 6.011 -13.257 -29.278 1.00 81.06 103 LEU A C 1
ATOM 840 O O . LEU A 1 103 ? 5.726 -13.360 -30.473 1.00 81.06 103 LEU A O 1
ATOM 844 N N . ARG A 1 104 ? 6.570 -14.278 -28.617 1.00 75.75 104 ARG A N 1
ATOM 845 C CA . ARG A 1 104 ? 6.822 -15.591 -29.234 1.00 75.75 104 ARG A CA 1
ATOM 846 C C . ARG A 1 104 ? 5.539 -16.352 -29.580 1.00 75.75 104 ARG A C 1
ATOM 848 O O . ARG A 1 104 ? 5.542 -17.121 -30.533 1.00 75.75 104 ARG A O 1
ATOM 855 N N . ARG A 1 105 ? 4.442 -16.165 -28.834 1.00 68.00 105 ARG A N 1
ATOM 856 C CA . ARG A 1 105 ? 3.136 -16.773 -29.158 1.00 68.00 105 ARG A CA 1
ATOM 857 C C . ARG A 1 105 ? 2.466 -16.105 -30.353 1.00 68.00 105 ARG A C 1
ATOM 859 O O . ARG A 1 105 ? 1.807 -16.799 -31.116 1.00 68.00 105 ARG A O 1
ATOM 866 N N . GLU A 1 106 ? 2.633 -14.796 -30.520 1.00 68.50 106 GLU A N 1
ATOM 867 C CA . GLU A 1 106 ? 2.100 -14.059 -31.676 1.00 68.50 106 GLU A CA 1
ATOM 868 C C . GLU A 1 106 ? 2.815 -14.429 -32.981 1.00 68.50 106 GLU A C 1
ATOM 870 O O . GLU A 1 106 ? 2.185 -14.490 -34.034 1.00 68.50 106 GLU A O 1
ATOM 875 N N . THR A 1 107 ? 4.113 -14.732 -32.909 1.00 66.44 107 THR A N 1
ATOM 876 C CA . THR A 1 107 ? 4.933 -15.121 -34.069 1.00 66.44 107 THR A CA 1
ATOM 877 C C . THR A 1 107 ? 4.900 -16.623 -34.384 1.00 66.44 107 THR A C 1
ATOM 879 O O . THR A 1 107 ? 5.394 -17.039 -35.431 1.00 66.44 107 THR A O 1
ATOM 882 N N . ALA A 1 108 ? 4.300 -17.452 -33.522 1.00 63.88 108 ALA A N 1
ATOM 883 C CA . ALA A 1 1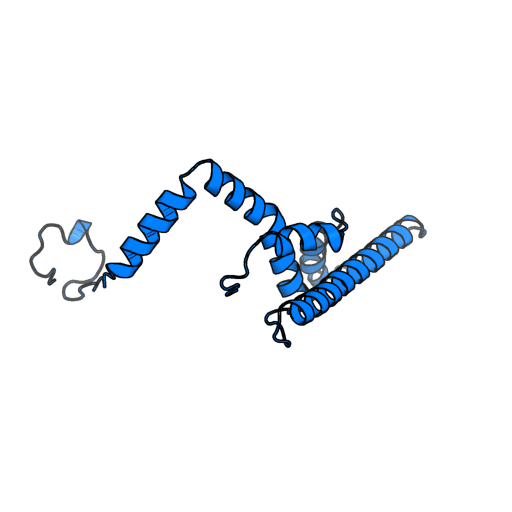08 ? 4.177 -18.892 -33.737 1.00 63.88 108 ALA A CA 1
ATOM 884 C C . ALA A 1 108 ? 2.951 -19.248 -34.610 1.00 63.88 108 ALA A C 1
ATOM 886 O O . ALA A 1 108 ? 1.864 -18.699 -34.408 1.00 63.88 108 ALA A O 1
ATOM 887 N N . PRO A 1 109 ? 3.063 -20.212 -35.547 1.00 56.75 109 PRO A N 1
ATOM 888 C CA . PRO A 1 109 ? 1.919 -20.671 -36.331 1.00 56.75 109 PRO A CA 1
ATOM 889 C C . PRO A 1 109 ? 0.862 -21.322 -35.421 1.00 56.75 109 PRO A C 1
ATOM 891 O O . PRO A 1 109 ? 1.176 -22.173 -34.584 1.00 56.75 109 PRO A O 1
ATOM 894 N N . LYS A 1 110 ? -0.410 -20.925 -35.581 1.00 47.03 110 LYS A N 1
ATOM 895 C CA . LYS A 1 110 ? -1.545 -21.435 -34.793 1.00 47.03 110 LYS A CA 1
ATOM 896 C C . LYS A 1 110 ? -1.740 -22.935 -35.040 1.00 47.03 110 LYS A C 1
ATOM 898 O O . LYS A 1 110 ? -2.400 -23.321 -36.000 1.00 47.03 110 LYS A O 1
ATOM 903 N N . SER A 1 111 ? -1.229 -23.787 -34.152 1.00 47.31 111 SER A N 1
ATOM 904 C CA . SER A 1 111 ? -1.667 -25.184 -34.082 1.00 47.31 111 SER A CA 1
ATOM 905 C C . SER A 1 111 ? -2.859 -25.297 -33.128 1.00 47.31 111 SER A C 1
ATOM 907 O O . SER A 1 111 ? -2.800 -24.929 -31.956 1.00 47.31 111 SER A O 1
ATOM 909 N N . SER A 1 112 ? -3.989 -25.753 -33.666 1.00 40.56 112 SER A N 1
ATOM 910 C CA . SER A 1 112 ? -5.218 -26.011 -32.919 1.00 40.56 112 SER A CA 1
ATOM 911 C C . SER A 1 112 ? -5.017 -27.218 -32.002 1.00 40.56 112 SER A C 1
ATOM 913 O O . SER A 1 112 ? -4.972 -28.347 -32.486 1.00 40.56 112 SER A O 1
ATOM 915 N N . LYS A 1 113 ? -4.907 -27.010 -30.684 1.00 40.72 113 LYS A N 1
ATOM 916 C CA . LYS A 1 113 ? -5.135 -28.079 -29.699 1.00 40.72 113 LYS A CA 1
ATOM 917 C C . LYS A 1 113 ? -6.006 -27.573 -28.549 1.00 40.72 113 LYS A C 1
ATOM 919 O O . LYS A 1 113 ? -5.579 -26.773 -27.723 1.00 40.72 113 LYS A O 1
ATOM 924 N N . LYS A 1 114 ? -7.257 -28.049 -28.552 1.00 39.88 114 LYS A N 1
ATOM 925 C CA . LYS A 1 114 ? -8.242 -27.962 -27.463 1.00 39.88 114 LYS A CA 1
ATOM 926 C C . LYS A 1 114 ? -7.753 -28.797 -26.276 1.00 39.88 114 LYS A C 1
ATOM 928 O O . LYS A 1 114 ? -7.497 -29.984 -26.441 1.00 39.88 114 LYS A O 1
ATOM 933 N N . GLY A 1 115 ? -7.695 -28.192 -25.095 1.00 34.91 115 GLY A N 1
ATOM 934 C CA . GLY A 1 115 ? -7.493 -28.879 -23.820 1.00 34.91 115 GLY A CA 1
ATOM 935 C C . GLY A 1 115 ? -7.891 -27.951 -22.676 1.00 34.91 115 GLY A C 1
ATOM 936 O O . GLY A 1 115 ? -7.304 -26.886 -22.509 1.00 34.91 115 GLY A O 1
ATOM 937 N N . SER A 1 116 ? -8.963 -28.306 -21.973 1.00 48.69 116 SER A N 1
ATOM 938 C CA . SER A 1 116 ? -9.614 -27.515 -20.932 1.00 48.69 116 SER A CA 1
ATOM 939 C C . SER A 1 116 ? -8.995 -27.783 -19.560 1.00 48.69 116 SER A C 1
ATOM 941 O O . SER A 1 116 ? -9.432 -28.696 -18.867 1.00 48.69 116 SER A O 1
ATOM 943 N N . ASP A 1 117 ? -8.050 -26.946 -19.136 1.00 43.09 117 ASP A N 1
ATOM 944 C CA . ASP A 1 117 ? -7.550 -26.967 -17.758 1.00 43.09 117 ASP A CA 1
ATOM 945 C C . ASP A 1 117 ? -8.049 -25.733 -17.004 1.00 43.09 117 ASP A C 1
ATOM 947 O O . ASP A 1 117 ? -7.431 -24.665 -16.985 1.00 43.09 117 ASP A O 1
ATOM 951 N N . HIS A 1 118 ? -9.205 -25.895 -16.360 1.00 41.72 118 HIS A N 1
ATOM 952 C CA . HIS A 1 118 ? -9.915 -24.858 -15.602 1.00 41.72 118 HIS A CA 1
ATOM 953 C C . HIS A 1 118 ? -9.114 -24.326 -14.387 1.00 41.72 118 HIS A C 1
ATOM 955 O O . HIS A 1 118 ? -9.480 -23.310 -13.795 1.00 41.72 118 HIS A O 1
ATOM 961 N N . HIS A 1 119 ? -7.985 -24.961 -14.047 1.00 42.12 119 HIS A N 1
ATOM 962 C CA . HIS A 1 119 ? -7.057 -24.532 -12.994 1.00 42.12 119 HIS A CA 1
ATOM 963 C C . HIS A 1 119 ? -6.090 -23.416 -13.447 1.00 42.12 119 HIS A C 1
ATOM 965 O O . HIS A 1 119 ? -5.556 -22.677 -12.621 1.00 42.12 119 HIS A O 1
ATOM 971 N N . ASN A 1 120 ? -5.909 -23.237 -14.763 1.00 40.91 120 ASN A N 1
ATOM 972 C CA . ASN A 1 120 ? -5.056 -22.191 -15.345 1.00 40.91 120 ASN A CA 1
ATOM 973 C C . ASN A 1 120 ? -5.799 -20.862 -15.582 1.00 40.91 120 ASN A C 1
ATOM 975 O O . ASN A 1 120 ? -5.169 -19.828 -15.815 1.00 40.91 120 ASN A O 1
ATOM 979 N N . LEU A 1 121 ? -7.135 -20.863 -15.486 1.00 39.16 121 LEU A N 1
ATOM 980 C CA . LEU A 1 121 ? -7.968 -19.685 -15.745 1.00 39.16 121 LEU A CA 1
ATOM 981 C C . LEU A 1 121 ? -7.866 -18.637 -14.620 1.00 39.16 121 LEU A C 1
ATOM 983 O O . LEU A 1 121 ? -7.879 -17.436 -14.888 1.00 39.16 121 LEU A O 1
ATOM 987 N N . VAL A 1 122 ? -7.693 -19.078 -13.369 1.00 36.94 122 VAL A N 1
ATOM 988 C CA . VAL A 1 122 ? -7.608 -18.185 -12.195 1.00 36.94 122 VAL A CA 1
ATOM 989 C C . VAL A 1 122 ? -6.234 -17.509 -12.102 1.00 36.94 122 VAL A C 1
ATOM 991 O O . VAL A 1 122 ? -6.136 -16.340 -11.737 1.00 36.94 122 VAL A O 1
ATOM 994 N N . ILE A 1 123 ? -5.167 -18.197 -12.524 1.00 38.84 123 ILE A N 1
ATOM 995 C CA . ILE A 1 123 ? -3.815 -17.619 -12.592 1.00 38.84 123 ILE A CA 1
ATOM 996 C C . ILE A 1 123 ? -3.700 -16.674 -13.800 1.00 38.84 123 ILE A C 1
ATOM 998 O O . ILE A 1 123 ? -3.147 -15.582 -13.680 1.00 38.84 123 ILE A O 1
ATOM 1002 N N . GLY A 1 124 ? -4.272 -17.044 -14.953 1.00 35.22 124 GLY A N 1
ATOM 1003 C CA . GLY A 1 124 ? -4.222 -16.238 -16.179 1.00 35.22 124 GLY A CA 1
ATOM 1004 C C . GLY A 1 124 ? -5.001 -14.920 -16.110 1.00 35.22 124 GLY A C 1
ATOM 1005 O O . GLY A 1 124 ? -4.555 -13.908 -16.655 1.00 35.22 124 GLY A O 1
ATOM 1006 N N . THR A 1 125 ? -6.133 -14.893 -15.404 1.00 41.22 125 THR A N 1
ATOM 1007 C CA . THR A 1 125 ? -6.959 -13.681 -15.249 1.00 41.22 125 THR A CA 1
ATOM 1008 C C . THR A 1 125 ? -6.345 -12.670 -14.278 1.00 41.22 125 THR A C 1
ATOM 1010 O O . THR A 1 125 ? -6.413 -11.472 -14.541 1.00 41.22 125 THR A O 1
ATOM 1013 N N . PHE A 1 126 ? -5.638 -13.121 -13.235 1.00 35.47 126 PHE A N 1
ATOM 1014 C CA . PHE A 1 126 ? -4.867 -12.225 -12.361 1.00 35.47 126 PHE A CA 1
ATOM 1015 C C . PHE A 1 126 ? -3.614 -11.662 -13.057 1.00 35.47 126 PHE A C 1
ATOM 1017 O O . PHE A 1 126 ? -3.221 -10.518 -12.828 1.00 35.47 126 PHE A O 1
ATOM 1024 N N . PHE A 1 127 ? -2.989 -12.448 -13.940 1.00 36.38 127 PHE A N 1
ATOM 1025 C CA . PHE A 1 127 ? -1.745 -12.067 -14.614 1.00 36.38 127 PHE A CA 1
ATOM 1026 C C . PHE A 1 127 ? -1.956 -11.117 -15.805 1.00 36.38 127 PHE A C 1
ATOM 1028 O O . PHE A 1 127 ? -1.075 -10.312 -16.120 1.00 36.38 127 PHE A O 1
ATOM 1035 N N . SER A 1 128 ? -3.137 -11.147 -16.430 1.00 33.41 128 SER A N 1
ATOM 1036 C CA . SER A 1 128 ? -3.465 -10.312 -17.598 1.00 33.41 128 SER A CA 1
ATOM 1037 C C . SER A 1 128 ? -3.521 -8.809 -17.289 1.00 33.41 128 SER A C 1
ATOM 1039 O O . SER A 1 128 ? -3.359 -7.996 -18.193 1.00 33.41 128 SER A O 1
ATOM 1041 N N . PHE A 1 129 ? -3.661 -8.416 -16.017 1.00 35.53 129 PHE A N 1
ATOM 1042 C CA . PHE A 1 129 ? -3.662 -7.003 -15.617 1.00 35.53 129 PHE A CA 1
ATOM 1043 C C . PHE A 1 129 ? -2.251 -6.380 -15.536 1.00 35.53 129 PHE A C 1
ATOM 1045 O O . PHE A 1 129 ? -2.106 -5.187 -15.284 1.00 35.53 129 PHE A O 1
ATOM 1052 N N . THR A 1 130 ? -1.180 -7.166 -15.720 1.00 45.53 130 THR A N 1
ATOM 1053 C CA . THR A 1 130 ? 0.192 -6.750 -15.355 1.00 45.53 130 THR A CA 1
ATOM 1054 C C . THR A 1 130 ? 1.116 -6.402 -16.528 1.00 45.53 130 THR A C 1
ATOM 1056 O O . THR A 1 130 ? 2.306 -6.147 -16.321 1.00 45.53 130 THR A O 1
ATOM 1059 N N . SER A 1 131 ? 0.594 -6.320 -17.755 1.00 41.59 131 SER A N 1
ATOM 1060 C CA . SER A 1 131 ? 1.396 -6.072 -18.965 1.00 41.59 131 SER A CA 1
ATOM 1061 C C . SER A 1 131 ? 1.808 -4.608 -19.197 1.00 41.59 131 SER A C 1
ATOM 1063 O O . SER A 1 131 ? 2.623 -4.354 -20.082 1.00 41.59 131 SER A O 1
ATOM 1065 N N . ALA A 1 132 ? 1.323 -3.641 -18.407 1.00 44.62 132 ALA A N 1
ATOM 1066 C CA . ALA A 1 132 ? 1.385 -2.225 -18.799 1.00 44.62 132 ALA A CA 1
ATOM 1067 C C . ALA A 1 132 ? 2.286 -1.296 -17.959 1.00 44.62 132 ALA A C 1
ATOM 1069 O O . ALA A 1 132 ? 2.194 -0.079 -18.099 1.00 44.62 132 ALA A O 1
ATOM 1070 N N . SER A 1 133 ? 3.181 -1.787 -17.090 1.00 49.78 133 SER A N 1
ATOM 1071 C CA . SER A 1 133 ? 4.084 -0.867 -16.365 1.00 49.78 133 SER A CA 1
ATOM 1072 C C . SER A 1 133 ? 5.473 -1.456 -16.135 1.00 49.78 133 SER A C 1
ATOM 1074 O O . SER A 1 133 ? 5.690 -2.259 -15.219 1.00 49.78 133 SER A O 1
ATOM 1076 N N . TYR A 1 134 ? 6.421 -1.039 -16.981 1.00 52.81 134 TYR A N 1
ATOM 1077 C CA . TYR A 1 134 ? 7.846 -1.031 -16.654 1.00 52.81 134 TYR A CA 1
ATOM 1078 C C . TYR A 1 134 ? 8.021 -0.099 -15.460 1.00 52.81 134 TYR A C 1
ATOM 1080 O O . TYR A 1 134 ? 7.562 1.040 -15.506 1.00 52.81 134 TYR A O 1
ATOM 1088 N N . VAL A 1 135 ? 8.618 -0.588 -14.377 1.00 55.41 135 VAL A N 1
ATOM 1089 C CA . VAL A 1 135 ? 8.846 0.224 -13.184 1.00 55.41 135 VAL A CA 1
ATOM 1090 C C . VAL A 1 135 ? 10.331 0.564 -13.141 1.00 55.41 135 VAL A C 1
ATOM 1092 O O . VAL A 1 135 ? 11.139 -0.305 -12.792 1.00 55.41 135 VAL A O 1
ATOM 1095 N N . PRO A 1 136 ? 10.729 1.796 -13.514 1.00 54.50 136 PRO A N 1
ATOM 1096 C CA . PRO A 1 136 ? 12.111 2.217 -13.389 1.00 54.50 136 PRO A CA 1
ATOM 1097 C C . PRO A 1 136 ? 12.486 2.202 -11.908 1.00 54.50 136 PRO A C 1
ATOM 1099 O O . PRO A 1 136 ? 11.805 2.820 -11.083 1.00 54.50 136 PRO A O 1
ATOM 1102 N N . ALA A 1 137 ? 13.590 1.538 -11.560 1.00 50.22 137 ALA A N 1
ATOM 1103 C CA . ALA A 1 137 ? 14.115 1.537 -10.192 1.00 50.22 137 ALA A CA 1
ATOM 1104 C C . ALA A 1 137 ? 14.357 2.971 -9.666 1.00 50.22 137 ALA A C 1
ATOM 1106 O O . ALA A 1 137 ? 14.255 3.230 -8.468 1.00 50.22 137 ALA A O 1
ATOM 1107 N N . SER A 1 138 ? 14.609 3.924 -10.569 1.00 52.25 138 SER A N 1
ATOM 1108 C CA . SER A 1 138 ? 14.742 5.355 -10.289 1.00 52.25 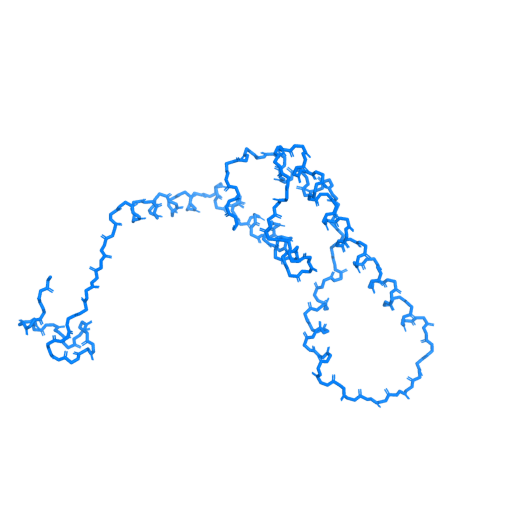138 SER A CA 1
ATOM 1109 C C . SER A 1 138 ? 13.426 6.038 -9.883 1.00 52.25 138 SER A C 1
ATOM 1111 O O . SER A 1 138 ? 13.448 6.874 -8.978 1.00 52.25 138 SER A O 1
ATOM 1113 N N . SER A 1 139 ? 12.286 5.678 -10.485 1.00 51.84 139 SER A N 1
ATOM 1114 C CA . SER A 1 139 ? 10.979 6.287 -10.186 1.00 51.84 139 SER A CA 1
ATOM 1115 C C . SER A 1 139 ? 10.463 5.883 -8.807 1.00 51.84 139 SER A C 1
ATOM 1117 O O . SER A 1 139 ? 10.052 6.744 -8.031 1.00 51.84 139 SER A O 1
ATOM 1119 N N . LEU A 1 140 ? 10.578 4.602 -8.441 1.00 52.66 140 LEU A N 1
ATOM 1120 C CA . LEU A 1 140 ? 10.250 4.160 -7.081 1.00 52.66 140 LEU A CA 1
ATOM 1121 C C . LEU A 1 140 ? 11.253 4.656 -6.049 1.00 52.66 140 LEU A C 1
ATOM 1123 O O . LEU A 1 140 ? 10.868 4.994 -4.931 1.00 52.66 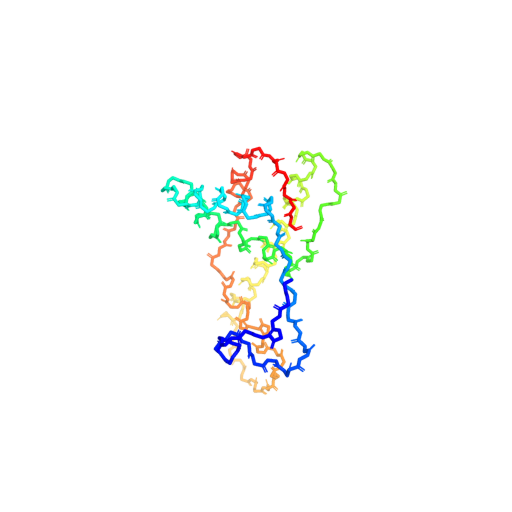140 LEU A O 1
ATOM 1127 N N . TYR A 1 141 ? 12.531 4.755 -6.418 1.00 53.72 141 TYR A N 1
ATOM 1128 C CA . TYR A 1 141 ? 13.519 5.302 -5.505 1.00 53.72 141 TYR A CA 1
ATOM 1129 C C . TYR A 1 141 ? 13.254 6.765 -5.165 1.00 53.72 141 TYR A C 1
ATOM 1131 O O . TYR A 1 141 ? 13.349 7.114 -3.997 1.00 53.72 141 TYR A O 1
ATOM 1139 N N . ARG A 1 142 ? 12.880 7.619 -6.126 1.00 50.41 142 ARG A N 1
ATOM 1140 C CA . ARG A 1 142 ? 12.496 9.006 -5.809 1.00 50.41 142 ARG A CA 1
ATOM 1141 C C . ARG A 1 142 ? 11.302 9.043 -4.849 1.00 50.41 142 ARG A C 1
ATOM 1143 O O . ARG A 1 142 ? 11.348 9.764 -3.863 1.00 50.41 142 ARG A O 1
ATOM 1150 N N . ILE A 1 143 ? 10.297 8.190 -5.055 1.00 53.19 143 ILE A N 1
ATOM 1151 C CA . ILE A 1 143 ? 9.117 8.101 -4.176 1.00 53.19 143 ILE A CA 1
ATOM 1152 C C . ILE A 1 143 ? 9.489 7.665 -2.743 1.00 53.19 143 ILE A C 1
ATOM 1154 O O . ILE A 1 143 ? 8.920 8.179 -1.777 1.00 53.19 143 ILE A O 1
ATOM 1158 N N . LEU A 1 144 ? 10.461 6.758 -2.592 1.00 50.00 144 LEU A N 1
ATOM 1159 C CA . LEU A 1 144 ? 10.908 6.224 -1.298 1.00 50.00 144 LEU A CA 1
ATOM 1160 C C . LEU A 1 144 ? 12.022 7.054 -0.625 1.00 50.00 144 LEU A C 1
ATOM 1162 O O . LEU A 1 144 ? 12.124 7.058 0.597 1.00 50.00 144 LEU A O 1
ATOM 1166 N N . SER A 1 145 ? 12.844 7.769 -1.398 1.00 46.66 145 SER A N 1
ATOM 1167 C CA . SER A 1 145 ? 13.982 8.585 -0.938 1.00 46.66 145 SER A CA 1
ATOM 1168 C C . SER A 1 145 ? 13.578 9.983 -0.484 1.00 46.66 145 SER A C 1
ATOM 1170 O O . SER A 1 145 ? 14.284 10.580 0.324 1.00 46.66 145 SER A O 1
ATOM 1172 N N . SER A 1 146 ? 12.475 10.532 -0.997 1.00 42.16 146 SER A N 1
ATOM 1173 C CA . SER A 1 146 ? 12.001 11.873 -0.633 1.00 42.16 146 SER A CA 1
ATOM 1174 C C . SER A 1 146 ? 11.292 11.926 0.722 1.00 42.16 146 SER A C 1
ATOM 1176 O O . SER A 1 146 ? 10.716 12.960 1.056 1.00 42.16 146 SER A O 1
ATOM 1178 N N . ARG A 1 147 ? 11.248 10.826 1.490 1.00 49.94 147 ARG A N 1
ATOM 1179 C CA . ARG A 1 147 ? 10.462 10.767 2.725 1.00 49.94 147 ARG A CA 1
ATOM 1180 C C . ARG A 1 147 ? 11.248 10.163 3.888 1.00 49.94 147 ARG A C 1
ATOM 1182 O O . ARG A 1 147 ? 11.809 9.077 3.749 1.00 49.94 147 ARG A O 1
ATOM 1189 N N . PRO A 1 148 ? 11.291 10.845 5.046 1.00 33.34 148 PRO A N 1
ATOM 1190 C CA . PRO A 1 148 ? 11.867 10.281 6.259 1.00 33.34 148 PRO A CA 1
ATOM 1191 C C . PRO A 1 148 ? 11.133 8.986 6.628 1.00 33.34 148 PRO A C 1
ATOM 1193 O O . PRO A 1 148 ? 9.911 8.938 6.755 1.00 33.34 148 PRO A O 1
ATOM 1196 N N . LEU A 1 149 ? 11.924 7.922 6.761 1.00 40.28 149 LEU A N 1
ATOM 1197 C CA . LEU A 1 149 ? 11.528 6.587 7.198 1.00 40.28 149 LEU A CA 1
ATOM 1198 C C . LEU A 1 149 ? 11.102 6.609 8.674 1.00 40.28 149 LEU A C 1
ATOM 1200 O O . LEU A 1 149 ? 11.781 6.045 9.529 1.00 40.28 149 LEU A O 1
ATOM 1204 N N . TYR A 1 150 ? 9.981 7.247 9.001 1.00 35.28 150 TYR A N 1
ATOM 1205 C CA . TYR A 1 150 ? 9.250 6.878 10.205 1.00 35.28 150 TYR A CA 1
ATOM 1206 C C . TYR A 1 150 ? 8.380 5.675 9.855 1.00 35.28 150 TYR A C 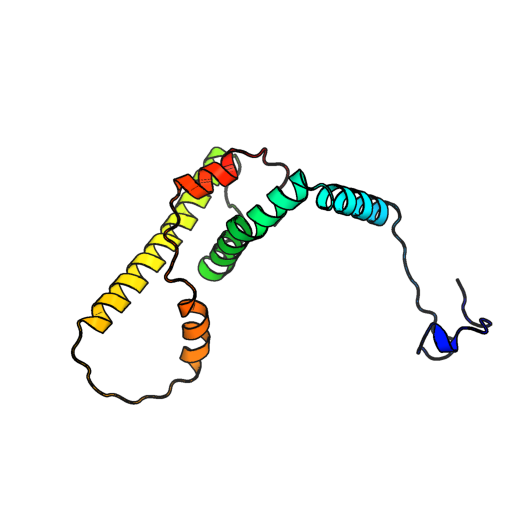1
ATOM 1208 O O . TYR A 1 150 ? 7.325 5.796 9.240 1.00 35.28 150 TYR A O 1
ATOM 1216 N N . ARG A 1 151 ? 8.884 4.505 10.256 1.00 36.75 151 ARG A N 1
ATOM 1217 C CA . ARG A 1 151 ? 8.096 3.305 10.541 1.00 36.75 151 ARG A CA 1
ATOM 1218 C C . ARG A 1 151 ? 7.209 2.840 9.378 1.00 36.75 151 ARG A C 1
ATOM 1220 O O . ARG A 1 151 ? 5.988 2.925 9.431 1.00 36.75 151 ARG A O 1
ATOM 1227 N N . LEU A 1 152 ? 7.839 2.240 8.366 1.00 37.16 152 LEU A N 1
ATOM 1228 C CA . LEU A 1 152 ? 7.171 1.240 7.527 1.00 37.16 152 LEU A CA 1
ATOM 1229 C C . LEU A 1 152 ? 6.918 -0.003 8.393 1.00 37.16 152 LEU A C 1
ATOM 1231 O O . LEU A 1 152 ? 7.682 -0.963 8.369 1.00 37.16 152 LEU A O 1
ATOM 1235 N N . SER A 1 153 ? 5.885 0.061 9.228 1.00 31.56 153 SER A N 1
ATOM 1236 C CA . SER A 1 153 ? 5.180 -1.136 9.670 1.00 31.56 153 SER A CA 1
ATOM 1237 C C . SER A 1 153 ? 4.190 -1.467 8.558 1.00 31.56 153 SER A C 1
ATOM 1239 O O . SER A 1 153 ? 3.144 -0.829 8.464 1.00 31.56 153 SER A O 1
ATOM 1241 N N . PHE A 1 154 ? 4.588 -2.384 7.678 1.00 38.88 154 PHE A N 1
ATOM 1242 C CA . PHE A 1 154 ? 3.656 -3.170 6.871 1.00 38.88 154 PHE A CA 1
ATOM 1243 C C . PHE A 1 154 ? 3.236 -4.412 7.653 1.00 38.88 154 PHE A C 1
ATOM 1245 O O . PHE A 1 154 ? 4.073 -4.904 8.446 1.00 38.88 154 PHE A O 1
#

Secondary structure (DSSP, 8-state):
---TT-TTHHHH--SPTT----PPP-HHHHHHHHHHHHHHHSHHHHHHHHHHHHHHHHHHHHHHHHH---S-S--SHHHHHHHHHHHHHHHHHHHHHHHHHHHHHHHS---------TTSHHHHHHHGGGTT----HHHHHHHHHTS-------

Radius of gyration: 25.19 Å; chains: 1; bounding box: 59×48×69 Å

pLDDT: mean 71.06, std 19.15, range [31.56, 94.75]

Foldseek 3Di:
DDCQPPPCDVVVDPDDRPDDDDDDDDPVVVVVVVVVVVQCPPPVSVVVVVVCVVPPVVVVVCLCVPVVCDDDPDDDDVSSLVSVVVSLVVVLVVLVVVVVVVVVVVVDDDDDDDDDDVVVPVVVVVCVVPNPDDDPSVVVCVVVVVDPPPDPPD

Organism: NCBI:txid140314

Sequence (154 aa):
MDCSDCPLREQCTKAKEGNNRTIRYNEKWEQQKKIIKDLLSDEKTGAIYGKRKIDVEPVFGFLKANLYFTRFCVRGKEKVRNDLGFALMAVNMRKYTAREALLRRETAPKSSKKGSDHHNLVIGTFFSFTSASYVPASSLYRILSSRPLYRLSF

InterPro domains:
  IPR025668 Transposase DDE domain [PF13751] (2-96)